Protein AF-A0A2D9B2K6-F1 (afdb_monomer_lite)

pLDDT: mean 80.46, std 17.88, range [34.59, 97.25]

Secondary structure (DSSP, 8-state):
------SSSSSHHHHHHHHHHHHHTT--------SSPPPSS-PPPPP-EEE-TTS-EEESGGGTTSEEEEEEE-TT-HHHHHHHHHHHHHHHHS-TTTEEEEEEE-S--

Sequence (109 aa):
MRINQSTNVVKKPLILIFTCLITFGTNSLSSNQYLMDPMPNKEKAPDFIMMGMDEKEHTLDGLKGRFVLVNFWATWCTPCKMEMPTLEAIHKRMDNEKFTVLGIHVGPG

Foldseek 3Di:
DDDDDDDPDPPPPVVVVVVVCVVVVPPPPPPPPPVDDPDPDPDDDDWDWDQDPVRDIDIVVVCPQAAEAEAEDEPPDPVSVVCVVVQVVCQVVDDVNHYDYHYHYPDDD

Structure (mmCIF, N/CA/C/O backbone):
data_AF-A0A2D9B2K6-F1
#
_entry.id   AF-A0A2D9B2K6-F1
#
loop_
_atom_site.group_PDB
_atom_site.id
_atom_site.type_symbol
_atom_site.label_atom_id
_atom_site.label_alt_id
_atom_site.label_comp_id
_atom_site.label_asym_id
_atom_site.label_entity_id
_atom_site.label_seq_id
_atom_site.pdbx_PDB_ins_code
_atom_site.Cartn_x
_atom_site.Cartn_y
_atom_site.Cartn_z
_atom_site.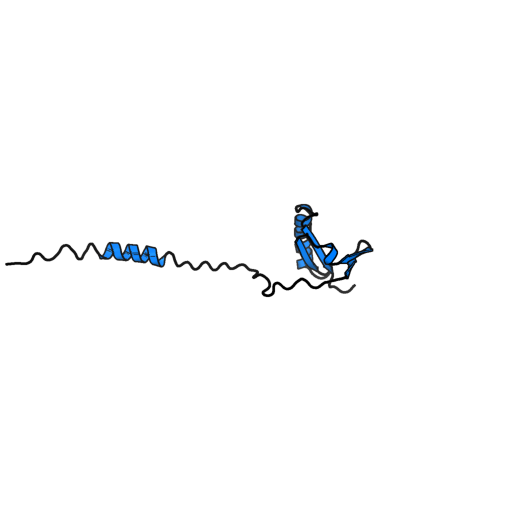occupancy
_atom_site.B_iso_or_equiv
_atom_site.auth_seq_id
_atom_site.auth_comp_id
_atom_site.auth_asym_id
_atom_site.auth_atom_id
_atom_site.pdbx_PDB_model_num
ATOM 1 N N . MET A 1 1 ? -76.339 48.844 18.882 1.00 47.22 1 MET A N 1
ATOM 2 C CA . MET A 1 1 ? -76.192 47.988 17.684 1.00 47.22 1 MET A CA 1
ATOM 3 C C . MET A 1 1 ? -75.284 48.683 16.667 1.00 47.22 1 MET A C 1
ATOM 5 O O . MET A 1 1 ? -75.750 49.600 16.012 1.00 47.22 1 MET A O 1
ATOM 9 N N . ARG A 1 2 ? -73.996 48.305 16.595 1.00 34.59 2 ARG A N 1
ATOM 10 C CA . ARG A 1 2 ? -73.106 48.332 15.406 1.00 34.59 2 ARG A CA 1
ATOM 11 C C . ARG A 1 2 ? -71.677 47.911 15.809 1.00 34.59 2 ARG A C 1
ATOM 13 O O . ARG A 1 2 ? -70.930 48.654 16.425 1.00 34.59 2 ARG A O 1
ATOM 20 N N . ILE A 1 3 ? -71.421 46.643 15.509 1.00 47.62 3 ILE A N 1
ATOM 21 C CA . ILE A 1 3 ? -70.191 45.910 15.165 1.00 47.62 3 ILE A CA 1
ATOM 22 C C . ILE A 1 3 ? -68.910 46.751 14.963 1.00 47.62 3 ILE A C 1
ATOM 24 O O . ILE A 1 3 ? -68.828 47.548 14.033 1.00 47.62 3 ILE A O 1
ATOM 28 N N . ASN A 1 4 ? -67.891 46.477 15.788 1.00 39.50 4 ASN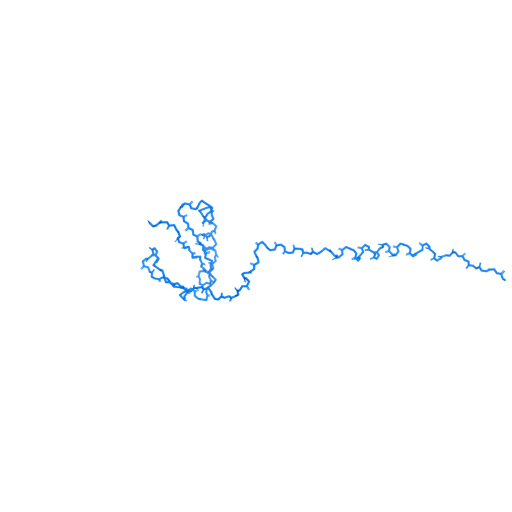 A N 1
ATOM 29 C CA . ASN A 1 4 ? -66.491 46.864 15.587 1.00 39.50 4 ASN A CA 1
ATOM 30 C C . ASN A 1 4 ? -65.795 45.760 14.770 1.00 39.50 4 ASN A C 1
ATOM 32 O O . ASN A 1 4 ? -65.473 44.692 15.289 1.00 39.50 4 ASN A O 1
ATOM 36 N N . GLN A 1 5 ? -65.633 46.004 13.473 1.00 64.62 5 GLN A N 1
ATOM 37 C CA . GLN A 1 5 ? -64.832 45.208 12.547 1.00 64.62 5 GLN A CA 1
ATOM 38 C C . GLN A 1 5 ? -63.590 46.034 12.195 1.00 64.62 5 GLN A C 1
ATOM 40 O O . GLN A 1 5 ? -63.727 47.228 11.947 1.00 64.62 5 GLN A O 1
ATOM 45 N N . SER A 1 6 ? -62.426 45.376 12.097 1.00 55.16 6 SER A N 1
ATOM 46 C CA . SER A 1 6 ? -61.193 45.861 11.436 1.00 55.16 6 SER A CA 1
ATOM 47 C C . SER A 1 6 ? -59.965 46.179 12.311 1.00 55.16 6 SER A C 1
ATOM 49 O O . SER A 1 6 ? -59.379 47.252 12.199 1.00 55.16 6 SER A O 1
ATOM 51 N N . THR A 1 7 ? -59.461 45.214 13.095 1.00 53.50 7 THR A N 1
ATOM 52 C CA . THR A 1 7 ? -58.057 45.266 13.589 1.00 53.50 7 THR A CA 1
ATOM 53 C C . THR A 1 7 ? -57.260 43.955 13.487 1.00 53.50 7 THR A C 1
ATOM 55 O O . THR A 1 7 ? -56.083 43.935 13.840 1.00 53.50 7 THR A O 1
ATOM 58 N N . ASN A 1 8 ? -57.827 42.862 12.955 1.00 51.09 8 ASN A N 1
ATOM 59 C CA . ASN A 1 8 ? -57.206 41.525 13.043 1.00 51.09 8 ASN A CA 1
ATOM 60 C C . ASN A 1 8 ? -56.701 40.905 11.723 1.00 51.09 8 ASN A C 1
ATOM 62 O O . ASN A 1 8 ? -56.232 39.767 11.740 1.00 51.09 8 ASN A O 1
ATOM 66 N N . VAL A 1 9 ? -56.749 41.621 10.593 1.00 55.31 9 VAL A N 1
ATOM 67 C CA . VAL A 1 9 ? -56.380 41.057 9.274 1.00 55.31 9 VAL A CA 1
ATOM 68 C C . VAL A 1 9 ? -54.922 41.356 8.869 1.00 55.31 9 VAL A C 1
ATOM 70 O O . VAL A 1 9 ? -54.304 40.538 8.199 1.00 55.31 9 VAL A O 1
ATOM 73 N N . VAL A 1 10 ? -54.304 42.446 9.350 1.00 52.53 10 VAL A N 1
ATOM 74 C CA . VAL A 1 10 ? -52.955 42.883 8.897 1.00 52.53 10 VAL A CA 1
ATOM 75 C C . VAL A 1 10 ? -51.793 42.348 9.759 1.00 52.53 10 VAL A C 1
ATOM 77 O O . VAL A 1 10 ? -50.639 42.421 9.354 1.00 52.53 10 VAL A O 1
ATOM 80 N N . LYS A 1 11 ? -52.057 41.746 10.929 1.00 48.50 11 LYS A N 1
ATOM 81 C CA . LYS A 1 11 ? -51.002 41.190 11.814 1.00 48.50 11 LYS A CA 1
ATOM 82 C C . LYS A 1 11 ? -50.674 39.711 11.561 1.00 48.50 11 LYS A C 1
ATOM 84 O O . LYS A 1 11 ? -49.636 39.229 12.000 1.00 48.50 11 LYS A O 1
ATOM 89 N N . LYS A 1 12 ? -51.547 38.993 10.846 1.00 49.28 12 LYS A N 1
ATOM 90 C CA . LYS A 1 12 ? -51.389 37.570 10.504 1.00 49.28 12 LYS A CA 1
ATOM 91 C C . LYS A 1 12 ? -50.531 37.250 9.256 1.00 49.28 12 LYS A C 1
ATOM 93 O O . LYS A 1 12 ? -49.964 36.161 9.257 1.00 49.28 12 LYS A O 1
ATOM 98 N N . PRO A 1 13 ? -50.351 38.121 8.235 1.00 50.47 13 PRO A N 1
ATOM 99 C CA . PRO A 1 13 ? -49.555 37.771 7.056 1.00 50.47 13 PRO A CA 1
ATOM 100 C C . PRO A 1 13 ? -48.041 37.834 7.320 1.00 50.47 13 PRO A C 1
ATOM 102 O O . PRO A 1 13 ? -47.298 37.027 6.773 1.00 50.47 13 PRO A O 1
ATOM 105 N N . LEU A 1 14 ? -47.575 38.720 8.213 1.00 56.62 14 LEU A N 1
ATOM 106 C CA . LEU A 1 14 ? -46.145 38.868 8.524 1.00 56.62 14 LEU A CA 1
ATOM 107 C C . LEU A 1 14 ? -45.583 37.671 9.315 1.00 56.62 14 LEU A C 1
ATOM 109 O O . LEU A 1 14 ? -44.452 37.250 9.087 1.00 56.62 14 LEU A O 1
ATOM 113 N N . ILE A 1 15 ? -46.396 37.082 10.198 1.00 58.25 15 ILE A N 1
ATOM 114 C CA . ILE A 1 15 ? -46.032 35.891 10.982 1.00 58.25 15 ILE A CA 1
ATOM 115 C C . ILE A 1 15 ? -45.989 34.635 10.096 1.00 58.25 15 ILE A C 1
ATOM 117 O O . ILE A 1 15 ? -45.093 33.810 10.264 1.00 58.25 15 ILE A O 1
ATOM 121 N N . LEU A 1 16 ? -46.908 34.512 9.127 1.00 58.91 16 LEU A N 1
ATOM 122 C CA . LEU A 1 16 ? -46.982 33.375 8.196 1.00 58.91 16 LEU A CA 1
ATOM 123 C C . LEU A 1 16 ? -45.803 33.328 7.208 1.00 58.91 16 LEU A C 1
ATOM 125 O O . LEU A 1 16 ? -45.284 32.254 6.916 1.00 58.91 16 LEU A O 1
ATOM 129 N N . ILE A 1 17 ? -45.331 34.483 6.732 1.00 62.81 17 ILE A N 1
ATOM 130 C CA . ILE A 1 17 ? -44.168 34.558 5.829 1.00 62.81 17 ILE A CA 1
ATOM 131 C C . ILE A 1 17 ? -42.877 34.155 6.563 1.00 62.81 17 ILE A C 1
ATOM 133 O O . ILE A 1 17 ? -42.066 33.404 6.023 1.00 62.81 17 ILE A O 1
ATOM 137 N N . PHE A 1 18 ? -42.719 34.577 7.823 1.00 61.19 18 PHE A N 1
ATOM 138 C CA . PHE A 1 18 ? -41.574 34.203 8.661 1.00 61.19 18 PHE A CA 1
ATOM 139 C C . PHE A 1 18 ? -41.547 32.704 9.003 1.00 61.19 18 PHE A C 1
ATOM 141 O O . PHE A 1 18 ? -40.482 32.094 8.999 1.00 61.19 18 PHE A O 1
ATOM 148 N N . THR A 1 19 ? -42.704 32.080 9.249 1.00 63.75 19 THR A N 1
ATOM 149 C CA . THR A 1 19 ? -42.781 30.628 9.518 1.00 63.75 19 THR A CA 1
ATOM 150 C C . THR A 1 19 ? -42.511 29.782 8.271 1.00 63.75 19 THR A C 1
ATOM 152 O O . THR A 1 19 ? -41.908 28.714 8.374 1.00 63.75 19 THR A O 1
ATOM 155 N N . CYS A 1 20 ? -42.883 30.269 7.086 1.00 62.31 20 CYS A N 1
ATOM 156 C CA . CYS A 1 20 ? -42.579 29.614 5.815 1.00 62.31 20 CYS A CA 1
ATOM 157 C C . CYS A 1 20 ? -41.065 29.629 5.520 1.00 62.31 20 CYS A C 1
ATOM 159 O O . CYS A 1 20 ? -40.478 28.596 5.224 1.00 62.31 20 CYS A O 1
ATOM 161 N N . LEU A 1 21 ? -40.387 30.764 5.717 1.00 62.06 21 LEU A N 1
ATOM 162 C CA . LEU A 1 21 ? -38.929 30.866 5.540 1.00 62.06 21 LEU A CA 1
ATOM 163 C C . LEU A 1 21 ? -38.137 29.952 6.491 1.00 62.06 21 LEU A C 1
ATOM 165 O O . LEU A 1 21 ? -37.155 29.339 6.078 1.00 62.06 21 LEU A O 1
ATOM 169 N N . ILE A 1 22 ? -38.591 29.812 7.741 1.00 63.69 22 ILE A N 1
ATOM 170 C CA . ILE A 1 22 ? -37.948 28.941 8.739 1.00 63.69 22 ILE A CA 1
ATOM 171 C C . ILE A 1 22 ? -38.163 27.450 8.420 1.00 63.69 22 ILE A C 1
ATOM 173 O O . ILE A 1 22 ? -37.282 26.640 8.689 1.00 63.69 22 ILE A O 1
ATOM 177 N N . THR A 1 23 ? -39.297 27.071 7.822 1.00 59.09 23 THR A N 1
ATOM 178 C CA . THR A 1 23 ? -39.601 25.665 7.477 1.00 59.09 23 THR A CA 1
ATOM 179 C C . THR A 1 23 ? -39.060 25.241 6.109 1.00 59.09 23 THR A C 1
ATOM 181 O O . THR A 1 23 ? -38.688 24.083 5.932 1.00 59.09 23 THR A O 1
ATOM 184 N N . PHE A 1 24 ? -38.949 26.161 5.148 1.00 60.44 24 PHE A N 1
ATOM 185 C CA . PHE A 1 24 ? -38.325 25.884 3.851 1.00 60.44 24 PHE A CA 1
ATOM 186 C C . PHE A 1 24 ? -36.790 25.911 3.905 1.00 60.44 24 PHE A C 1
ATOM 188 O O . PHE A 1 24 ? -36.151 25.178 3.156 1.00 60.44 24 PHE A O 1
ATOM 195 N N . GLY A 1 25 ? -36.184 26.699 4.802 1.00 57.97 25 GLY A N 1
ATOM 196 C CA . GLY A 1 25 ? -34.725 26.833 4.904 1.00 57.97 25 GLY A CA 1
ATOM 197 C C . GLY A 1 25 ? -33.983 25.620 5.484 1.00 57.97 25 GLY A C 1
ATOM 198 O O . GLY A 1 25 ? -32.761 25.556 5.371 1.00 57.97 25 GLY A O 1
ATOM 199 N N . THR A 1 26 ? -34.681 24.656 6.095 1.00 57.28 26 THR A N 1
ATOM 200 C CA . THR A 1 26 ? -34.048 23.484 6.732 1.00 57.28 26 THR A CA 1
ATOM 201 C C . THR A 1 26 ? -34.010 22.236 5.854 1.00 57.28 26 THR A C 1
ATOM 203 O O . THR A 1 26 ? -33.308 21.290 6.198 1.00 57.28 26 THR A O 1
ATOM 206 N N . ASN A 1 27 ? -34.680 22.222 4.697 1.00 58.69 27 ASN A N 1
ATOM 207 C CA . ASN A 1 27 ? -34.633 21.086 3.769 1.00 58.69 27 ASN A CA 1
ATOM 208 C C . ASN A 1 27 ? -33.486 21.203 2.753 1.00 58.69 27 ASN A C 1
ATOM 210 O O . ASN A 1 27 ? -33.625 20.821 1.592 1.00 58.69 27 ASN A O 1
ATOM 214 N N . SER A 1 28 ? -32.328 21.700 3.188 1.00 60.06 28 SER A N 1
ATOM 215 C CA . SER A 1 28 ? -31.080 21.438 2.475 1.00 60.06 28 SER A CA 1
ATOM 216 C C . SER A 1 28 ? -30.720 19.978 2.732 1.00 60.06 28 SER A C 1
ATOM 218 O O . SER A 1 28 ? -30.016 19.665 3.690 1.00 60.06 28 SER A O 1
ATOM 220 N N . LEU A 1 29 ? -31.265 19.076 1.910 1.00 58.84 29 LEU A N 1
ATOM 221 C CA . LEU A 1 29 ? -30.857 17.678 1.856 1.00 58.84 29 LEU A CA 1
ATOM 222 C C . LEU A 1 29 ? -29.348 17.668 1.589 1.00 58.84 29 LEU A C 1
ATOM 224 O O . LEU A 1 29 ? -28.898 17.954 0.481 1.00 58.84 29 LEU A O 1
ATOM 228 N N . SER A 1 30 ? -28.560 17.432 2.638 1.00 59.81 30 SER A N 1
ATOM 229 C CA . SER A 1 30 ? -27.123 17.243 2.526 1.00 59.81 30 SER A CA 1
ATOM 230 C C . SER A 1 30 ? -26.887 15.973 1.722 1.00 59.81 30 SER A C 1
ATOM 232 O O . SER A 1 30 ? -26.879 14.871 2.269 1.00 59.81 30 SER A O 1
ATOM 234 N N . SER A 1 31 ? -26.703 16.123 0.414 1.00 58.03 31 SER A N 1
ATOM 235 C CA . SER A 1 31 ? -26.074 15.102 -0.411 1.00 58.03 31 SER A CA 1
ATOM 236 C C . SER A 1 31 ? -24.636 14.968 0.081 1.00 58.03 31 SER A C 1
ATOM 238 O O . SER A 1 31 ? -23.740 15.679 -0.370 1.00 58.03 31 SER A O 1
ATOM 240 N N . ASN A 1 32 ? -24.422 14.104 1.071 1.00 59.25 32 ASN A N 1
ATOM 241 C CA . ASN A 1 32 ? -23.098 13.618 1.427 1.00 59.25 32 ASN A CA 1
ATOM 242 C C . ASN A 1 32 ? -22.595 12.797 0.234 1.00 59.25 32 ASN A C 1
ATOM 244 O O . ASN A 1 32 ? -22.771 11.585 0.171 1.00 59.25 32 ASN A O 1
ATOM 248 N N . GLN A 1 33 ? -22.023 13.486 -0.751 1.00 62.03 33 GLN A N 1
ATOM 249 C CA . GLN A 1 33 ? -21.337 12.894 -1.889 1.00 62.03 33 GLN A CA 1
ATOM 250 C C . GLN A 1 33 ? -19.974 12.384 -1.403 1.00 62.03 33 GLN A C 1
ATOM 252 O O . GLN A 1 33 ? -18.930 12.949 -1.728 1.00 62.03 33 GLN A O 1
ATOM 257 N N . TYR A 1 34 ? -19.965 11.343 -0.572 1.00 59.72 34 TYR A N 1
ATOM 258 C CA . TYR A 1 34 ? -18.742 10.576 -0.386 1.00 59.72 34 TYR A CA 1
ATOM 259 C C . TYR A 1 34 ? -18.436 9.917 -1.734 1.00 59.72 34 TYR A C 1
ATOM 261 O O . TYR A 1 34 ? -19.224 9.133 -2.246 1.00 59.72 34 TYR A O 1
ATOM 269 N N . LEU A 1 35 ? -17.313 10.292 -2.350 1.00 66.56 35 LEU A N 1
ATOM 270 C CA . LEU A 1 35 ? -16.893 9.791 -3.667 1.00 66.56 35 LEU A CA 1
ATOM 271 C C . LEU A 1 35 ? -16.525 8.295 -3.659 1.00 66.56 35 LEU A C 1
ATOM 273 O O . LEU A 1 35 ? -16.275 7.726 -4.719 1.00 66.56 35 LEU A O 1
ATOM 277 N N . MET A 1 36 ? -16.518 7.658 -2.487 1.00 69.19 36 MET A N 1
ATOM 278 C CA . MET A 1 36 ? -16.380 6.217 -2.332 1.00 69.19 36 MET A CA 1
ATOM 279 C C . MET A 1 36 ? -17.378 5.716 -1.290 1.00 69.19 36 MET A C 1
ATOM 281 O O . MET A 1 36 ? -17.173 5.896 -0.088 1.00 69.19 36 MET A O 1
ATOM 285 N N . ASP A 1 37 ? -18.437 5.058 -1.755 1.00 80.06 37 ASP A N 1
ATOM 286 C CA . ASP A 1 37 ? -19.228 4.193 -0.890 1.00 80.06 37 ASP A CA 1
ATOM 287 C C . ASP A 1 37 ? -18.357 3.007 -0.445 1.00 80.06 37 ASP A C 1
ATOM 289 O O . ASP A 1 37 ? -17.575 2.477 -1.247 1.00 80.06 37 ASP A O 1
ATOM 293 N N . PRO A 1 38 ? -18.446 2.573 0.826 1.00 78.62 38 PRO A N 1
ATOM 294 C CA . PRO A 1 38 ? -17.763 1.363 1.253 1.00 78.62 38 PRO A CA 1
ATOM 295 C C . PRO A 1 38 ? -18.232 0.185 0.397 1.00 78.62 38 PRO A C 1
ATOM 297 O O . PRO A 1 38 ? -19.393 0.132 -0.014 1.00 78.62 38 PRO A O 1
ATOM 300 N N . MET A 1 39 ? -17.336 -0.778 0.158 1.00 78.25 39 MET A N 1
ATOM 301 C CA . MET A 1 39 ? -17.703 -1.992 -0.567 1.00 78.25 39 MET A CA 1
ATOM 302 C C . MET A 1 39 ? -18.982 -2.603 0.035 1.00 78.25 39 MET A C 1
ATOM 304 O O . MET A 1 39 ? -19.059 -2.778 1.258 1.00 78.25 39 MET A O 1
ATOM 308 N N . PRO A 1 40 ? -19.992 -2.912 -0.801 1.00 75.62 40 PRO A N 1
ATOM 309 C CA . PRO A 1 40 ? -21.325 -3.293 -0.335 1.00 75.62 40 PRO A CA 1
ATOM 310 C C . PRO A 1 40 ? -21.313 -4.605 0.455 1.00 75.62 40 PRO A C 1
ATOM 312 O O . PRO A 1 40 ? -22.159 -4.809 1.326 1.00 75.62 40 PRO A O 1
ATOM 315 N N . ASN A 1 41 ? -20.334 -5.477 0.196 1.00 74.00 41 ASN A N 1
ATOM 316 C CA . ASN A 1 41 ? -20.083 -6.674 0.980 1.00 74.00 41 ASN A CA 1
ATOM 317 C C . ASN A 1 41 ? -18.879 -6.469 1.914 1.00 74.00 41 ASN A C 1
ATOM 319 O O . ASN A 1 41 ? -17.764 -6.159 1.505 1.00 74.00 41 ASN A O 1
ATOM 323 N N . LYS A 1 42 ? -19.089 -6.697 3.213 1.00 81.12 42 LYS A N 1
ATOM 324 C CA . LYS A 1 42 ? -18.010 -6.750 4.217 1.00 81.12 42 LYS A CA 1
ATOM 325 C C . LYS A 1 42 ? -17.311 -8.111 4.206 1.00 81.12 42 LYS A C 1
ATOM 327 O O . LYS A 1 42 ? -16.983 -8.656 5.259 1.00 81.12 42 LYS A O 1
ATOM 332 N N . GLU A 1 43 ? -17.163 -8.699 3.024 1.00 86.56 43 GLU A N 1
ATOM 333 C CA . GLU A 1 43 ? -16.472 -9.970 2.881 1.00 86.56 43 GLU A CA 1
ATOM 334 C C . GLU A 1 43 ? -15.000 -9.793 3.233 1.00 86.56 43 GLU A C 1
ATOM 336 O O . GLU A 1 43 ? -14.393 -8.739 3.024 1.00 86.56 43 GLU A O 1
ATOM 341 N N . LYS A 1 44 ? -14.429 -10.836 3.832 1.00 87.75 44 LYS A N 1
ATOM 342 C CA . LYS A 1 44 ? -13.012 -10.842 4.165 1.00 87.75 44 LYS A CA 1
ATOM 343 C C . LYS A 1 44 ? -12.210 -10.725 2.866 1.00 87.75 44 LYS A C 1
ATOM 345 O O . LYS A 1 44 ? -12.538 -11.387 1.884 1.00 87.75 44 LYS A O 1
ATOM 350 N N . ALA A 1 45 ? -11.146 -9.923 2.886 1.00 89.19 45 ALA A N 1
ATOM 351 C CA . ALA A 1 45 ? -10.221 -9.849 1.763 1.00 89.19 45 ALA A CA 1
ATOM 352 C C . ALA A 1 45 ? -9.709 -11.262 1.395 1.00 89.19 45 ALA A C 1
ATOM 354 O O . ALA A 1 45 ? -9.396 -12.037 2.311 1.00 89.19 45 ALA A O 1
ATOM 355 N N . PRO A 1 46 ? -9.644 -11.608 0.093 1.00 90.00 46 PRO A N 1
ATOM 356 C CA . PRO A 1 46 ? -9.121 -12.890 -0.360 1.00 90.00 46 PRO A CA 1
ATOM 357 C C . PRO A 1 46 ? -7.702 -13.121 0.148 1.00 90.00 46 PRO A C 1
ATOM 359 O O . PRO A 1 46 ? -6.889 -12.197 0.175 1.00 90.00 46 PRO A O 1
ATOM 362 N N . ASP A 1 47 ? -7.417 -14.356 0.550 1.00 91.69 47 ASP A N 1
ATOM 363 C CA . ASP A 1 47 ? -6.075 -14.718 0.992 1.00 91.69 47 ASP A CA 1
ATOM 364 C C . ASP A 1 47 ? -5.105 -14.779 -0.194 1.00 91.69 47 ASP A C 1
ATOM 366 O O . ASP A 1 47 ? -5.509 -15.031 -1.333 1.00 91.69 47 ASP A O 1
ATOM 370 N N . PHE A 1 48 ? -3.824 -14.554 0.080 1.00 91.50 48 PHE A N 1
ATOM 371 C CA . PHE A 1 48 ? -2.766 -14.652 -0.917 1.00 91.50 48 PHE A CA 1
ATOM 372 C C . PHE A 1 48 ? -1.448 -15.063 -0.275 1.00 91.50 48 PHE A C 1
ATOM 374 O O . PHE A 1 48 ? -1.204 -14.832 0.909 1.00 91.50 48 PHE A O 1
ATOM 381 N N . ILE A 1 49 ? -0.585 -15.627 -1.113 1.00 94.81 49 ILE A N 1
ATOM 382 C CA . ILE A 1 49 ? 0.810 -15.919 -0.811 1.00 94.81 49 ILE A CA 1
ATOM 383 C C . ILE A 1 49 ? 1.614 -15.416 -2.008 1.00 94.81 49 ILE A C 1
ATOM 385 O O . ILE A 1 49 ? 1.306 -15.773 -3.147 1.00 94.81 49 ILE A O 1
ATOM 389 N N . MET A 1 50 ? 2.592 -14.544 -1.776 1.00 92.25 50 MET A N 1
ATOM 390 C CA . MET A 1 50 ? 3.389 -13.955 -2.851 1.00 92.25 50 MET A CA 1
ATOM 391 C C . MET A 1 50 ? 4.834 -13.736 -2.412 1.00 92.25 50 MET A C 1
ATOM 393 O O . MET A 1 50 ? 5.089 -13.300 -1.292 1.00 92.25 50 MET A O 1
ATOM 397 N N . MET A 1 51 ? 5.777 -14.002 -3.314 1.00 95.00 51 MET A N 1
ATOM 398 C CA . MET A 1 51 ? 7.183 -13.666 -3.101 1.00 95.00 51 MET A CA 1
ATOM 399 C C . MET A 1 51 ? 7.401 -12.168 -3.305 1.00 95.00 51 MET A C 1
ATOM 401 O O . MET A 1 51 ? 7.040 -11.614 -4.345 1.00 95.00 51 MET A O 1
ATOM 405 N N . GLY A 1 52 ? 7.981 -11.519 -2.301 1.00 93.06 52 GLY A N 1
ATOM 406 C CA . GLY A 1 52 ? 8.352 -10.113 -2.333 1.00 93.06 52 GLY A CA 1
ATOM 407 C C . GLY A 1 52 ? 9.703 -9.872 -3.004 1.00 93.06 52 GLY A C 1
ATOM 408 O O . GLY A 1 52 ? 10.489 -10.787 -3.246 1.00 93.06 52 GLY A O 1
ATOM 409 N N . MET A 1 53 ? 10.001 -8.596 -3.256 1.00 91.44 53 MET A N 1
ATOM 410 C CA . MET A 1 53 ? 11.313 -8.157 -3.755 1.00 91.44 53 MET A CA 1
ATOM 411 C C . MET A 1 53 ? 12.436 -8.315 -2.718 1.00 91.44 53 MET A C 1
ATOM 413 O O . MET A 1 53 ? 13.607 -8.216 -3.061 1.00 91.44 53 MET A O 1
ATOM 417 N N . ASP A 1 54 ? 12.079 -8.534 -1.454 1.00 93.88 54 ASP A N 1
ATOM 418 C CA . ASP A 1 54 ? 12.986 -8.835 -0.348 1.00 93.88 54 ASP A CA 1
ATOM 419 C C . ASP A 1 54 ? 13.276 -10.339 -0.206 1.00 93.88 54 ASP A C 1
ATOM 421 O O . ASP A 1 54 ? 13.819 -10.755 0.816 1.00 93.88 54 ASP A O 1
ATOM 425 N N . GLU A 1 55 ? 12.885 -11.142 -1.204 1.00 95.56 55 GLU A N 1
ATOM 426 C CA . GLU A 1 55 ? 13.020 -12.606 -1.237 1.00 95.56 55 GLU A CA 1
ATOM 427 C C . GLU A 1 55 ? 12.268 -13.323 -0.102 1.00 95.56 55 GLU A C 1
ATOM 429 O O . GLU A 1 55 ? 12.528 -14.491 0.193 1.00 95.56 55 GLU A O 1
ATOM 434 N N . LYS A 1 56 ? 11.298 -12.646 0.525 1.00 95.31 56 LYS A N 1
ATOM 435 C CA . LYS A 1 56 ? 10.434 -13.229 1.554 1.00 95.31 56 LYS A CA 1
ATOM 436 C C . LYS A 1 56 ? 9.059 -13.544 1.004 1.00 95.31 56 LYS A C 1
ATOM 438 O O . LYS A 1 56 ? 8.544 -12.869 0.115 1.00 95.31 56 LYS A O 1
ATOM 443 N N . GLU A 1 57 ? 8.448 -14.560 1.588 1.00 95.94 57 GLU A N 1
ATOM 444 C CA . GLU A 1 57 ? 7.043 -14.855 1.368 1.00 95.94 57 GLU A CA 1
ATOM 445 C C . GLU A 1 57 ? 6.176 -13.895 2.192 1.00 95.94 57 GLU A C 1
ATOM 447 O O . GLU A 1 57 ? 6.368 -13.740 3.401 1.00 95.94 57 GLU A O 1
ATOM 452 N N . HIS A 1 58 ? 5.212 -13.253 1.535 1.00 94.44 58 HIS A N 1
ATOM 453 C CA . HIS A 1 58 ? 4.229 -12.373 2.157 1.00 94.44 58 HIS A CA 1
ATOM 454 C C . HIS A 1 58 ? 2.839 -12.986 2.036 1.00 94.44 58 HIS A C 1
ATOM 456 O O . HIS A 1 58 ? 2.419 -13.388 0.949 1.00 94.44 58 HIS A O 1
ATOM 462 N N . THR A 1 59 ? 2.111 -13.011 3.151 1.00 95.06 59 THR A N 1
ATOM 463 C CA . THR A 1 59 ? 0.736 -13.516 3.230 1.00 95.06 59 THR A CA 1
ATOM 464 C C . THR A 1 59 ? -0.193 -12.470 3.825 1.00 95.06 59 THR A C 1
ATOM 466 O O . THR A 1 59 ? 0.238 -11.617 4.607 1.00 95.06 59 THR A O 1
ATOM 469 N N . LEU A 1 60 ? -1.489 -12.541 3.507 1.00 92.50 60 LEU A N 1
ATOM 470 C CA . LEU A 1 60 ? -2.470 -11.642 4.123 1.00 92.50 60 LEU A CA 1
ATOM 471 C C . LEU A 1 60 ? -2.560 -11.861 5.643 1.00 92.50 60 LEU A C 1
ATOM 473 O O . LEU A 1 60 ? -2.763 -10.909 6.398 1.00 92.50 60 LEU A O 1
ATOM 477 N N . ASP A 1 61 ? -2.382 -13.102 6.103 1.00 93.31 61 ASP A N 1
ATOM 478 C CA . ASP A 1 61 ? -2.372 -13.443 7.528 1.00 93.31 61 ASP A CA 1
ATOM 479 C C . ASP A 1 61 ? -1.267 -12.700 8.293 1.00 93.31 61 ASP A C 1
ATOM 481 O O . ASP A 1 61 ? -1.535 -12.113 9.342 1.00 93.31 61 ASP A O 1
ATOM 485 N N . GLY A 1 62 ? -0.067 -12.604 7.708 1.00 93.00 62 GLY A N 1
ATOM 486 C CA . GLY A 1 62 ? 1.061 -11.852 8.269 1.00 93.00 62 GLY A CA 1
ATOM 487 C C . GLY A 1 62 ? 0.840 -10.335 8.351 1.00 93.00 62 GLY A C 1
ATOM 488 O O . GLY A 1 62 ? 1.622 -9.627 8.995 1.00 93.00 62 GLY A O 1
ATOM 489 N N . LEU A 1 63 ? -0.221 -9.818 7.720 1.00 93.19 63 LEU A N 1
ATOM 490 C CA . LEU A 1 63 ? -0.628 -8.411 7.762 1.00 93.19 63 LEU A CA 1
ATOM 491 C C . LEU A 1 63 ? -1.777 -8.130 8.742 1.00 93.19 63 LEU A C 1
ATOM 493 O O . LEU A 1 63 ? -2.156 -6.969 8.917 1.00 93.19 63 LEU A O 1
ATOM 497 N N . LYS A 1 64 ? -2.332 -9.154 9.403 1.00 92.44 64 LYS A N 1
ATOM 498 C CA . LYS A 1 64 ? -3.420 -8.975 10.374 1.00 92.44 64 LYS A CA 1
ATOM 499 C C . LYS A 1 64 ? -3.015 -8.056 11.528 1.00 92.44 64 LYS A C 1
ATOM 501 O O . LYS A 1 64 ? -1.868 -8.019 11.959 1.00 92.44 64 LYS A O 1
ATOM 506 N N . GLY A 1 65 ? -3.996 -7.319 12.046 1.00 93.50 65 GLY A N 1
ATOM 507 C CA . GLY A 1 65 ? -3.789 -6.333 13.112 1.00 93.50 65 GLY A CA 1
ATOM 508 C C . GLY A 1 65 ? -3.285 -4.974 12.616 1.00 93.50 65 GLY A C 1
ATOM 509 O O . GLY A 1 65 ? -3.289 -4.022 13.392 1.00 93.50 65 GLY A O 1
ATOM 510 N N . ARG A 1 66 ? -2.929 -4.857 11.329 1.00 95.00 66 ARG A N 1
ATOM 511 C CA . ARG A 1 66 ? -2.601 -3.588 10.673 1.00 95.00 66 ARG A CA 1
ATOM 512 C C . ARG A 1 66 ? -3.725 -3.140 9.748 1.00 95.00 66 ARG A C 1
ATOM 514 O O . ARG A 1 66 ? -4.395 -3.953 9.115 1.00 95.00 66 ARG A O 1
ATOM 521 N N . PHE A 1 67 ? -3.888 -1.831 9.619 1.00 94.69 67 PHE A N 1
ATOM 522 C CA . PHE A 1 67 ? -4.566 -1.241 8.474 1.00 94.69 67 PHE A CA 1
ATOM 523 C C . PHE A 1 67 ? -3.659 -1.381 7.250 1.00 94.69 67 PHE A C 1
ATOM 525 O O . PHE A 1 67 ? -2.512 -0.937 7.268 1.00 94.69 67 PHE A O 1
ATOM 532 N N . VAL A 1 68 ? -4.162 -2.009 6.190 1.00 94.44 68 VAL A N 1
ATOM 533 C CA . VAL A 1 68 ? -3.390 -2.253 4.967 1.00 94.44 68 VAL A CA 1
ATOM 534 C C . VAL A 1 68 ? -3.995 -1.442 3.834 1.00 94.44 68 VAL A C 1
ATOM 536 O O . VAL A 1 68 ? -5.149 -1.656 3.464 1.00 94.44 68 VAL A O 1
ATOM 539 N N . LEU A 1 69 ? -3.213 -0.527 3.269 1.00 94.75 69 LEU A N 1
ATOM 540 C CA . LEU A 1 69 ? -3.551 0.137 2.016 1.00 94.75 69 LEU A CA 1
ATOM 541 C C . LEU A 1 69 ? -2.948 -0.660 0.859 1.00 94.75 69 LEU A C 1
ATOM 543 O O . LEU A 1 69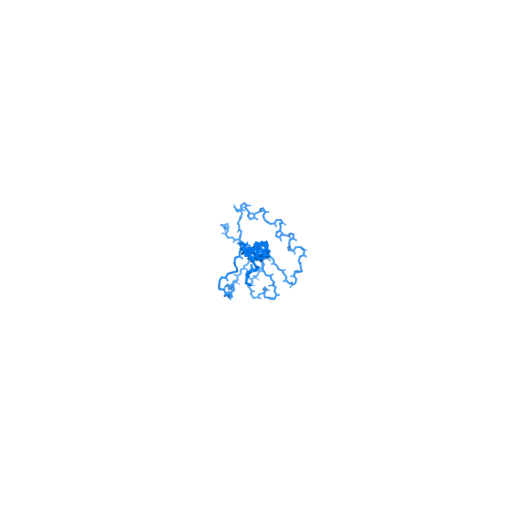 ? -1.729 -0.683 0.695 1.00 94.75 69 LEU A O 1
ATOM 547 N N . VAL A 1 70 ? -3.792 -1.316 0.065 1.00 93.31 70 VAL A N 1
ATOM 548 C CA . VAL A 1 70 ? -3.349 -2.092 -1.101 1.00 93.31 70 VAL A CA 1
ATOM 549 C C . VAL A 1 70 ? -3.376 -1.211 -2.345 1.00 93.31 70 VAL A C 1
ATOM 551 O O . VAL A 1 70 ? -4.402 -0.615 -2.663 1.00 93.31 70 VAL A O 1
ATOM 554 N N . ASN A 1 71 ? -2.254 -1.153 -3.057 1.00 94.44 71 ASN A N 1
ATOM 555 C CA . ASN A 1 71 ? -2.094 -0.406 -4.297 1.00 94.44 71 ASN A CA 1
ATOM 556 C C . ASN A 1 71 ? -1.671 -1.350 -5.429 1.00 94.44 71 ASN A C 1
ATOM 558 O O . ASN A 1 71 ? -0.543 -1.850 -5.442 1.00 94.44 71 ASN A O 1
ATOM 562 N N . PHE A 1 72 ? -2.561 -1.577 -6.392 1.00 94.19 72 PHE A N 1
ATOM 563 C CA . PHE A 1 72 ? -2.252 -2.342 -7.600 1.00 94.19 72 PHE A CA 1
ATOM 564 C C . PHE A 1 72 ? -1.624 -1.418 -8.643 1.00 94.19 72 PHE A C 1
ATOM 566 O O . PHE A 1 72 ? -2.225 -0.416 -9.025 1.00 94.19 72 PHE A O 1
ATOM 573 N N . TRP A 1 73 ? -0.416 -1.735 -9.107 1.00 95.25 73 TRP A N 1
ATOM 574 C CA . TRP A 1 73 ? 0.336 -0.864 -10.011 1.00 95.25 73 TRP A CA 1
ATOM 575 C C . TRP A 1 73 ? 1.105 -1.634 -11.081 1.00 95.25 73 TRP A C 1
ATOM 577 O O . TRP A 1 73 ? 1.236 -2.856 -11.041 1.00 95.25 73 TRP A O 1
ATOM 587 N N . ALA A 1 74 ? 1.635 -0.895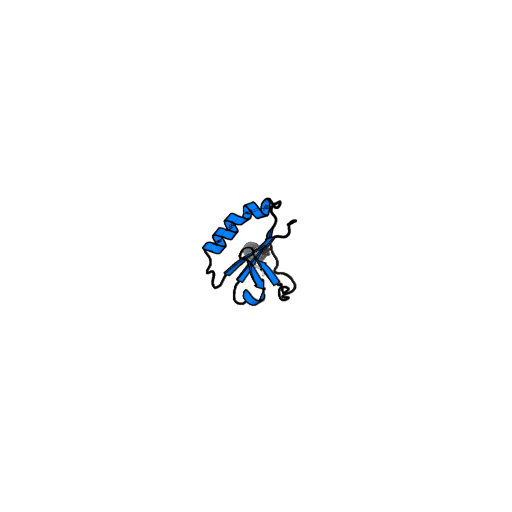 -12.053 1.00 94.81 74 ALA A N 1
ATOM 588 C CA . ALA A 1 74 ? 2.511 -1.428 -13.086 1.00 94.81 74 ALA A CA 1
ATOM 589 C C . ALA A 1 74 ? 3.494 -0.359 -13.581 1.00 94.81 74 ALA A C 1
ATOM 591 O O . ALA A 1 74 ? 3.231 0.840 -13.471 1.00 94.81 74 ALA A O 1
ATOM 592 N N . THR A 1 75 ? 4.605 -0.779 -14.187 1.00 91.81 75 THR A N 1
ATOM 593 C CA . THR A 1 75 ? 5.650 0.119 -14.730 1.00 91.81 75 THR A CA 1
ATOM 594 C C . THR A 1 75 ? 5.130 1.083 -15.808 1.00 91.81 75 THR A C 1
ATOM 596 O O . THR A 1 75 ? 5.552 2.245 -15.901 1.00 91.81 75 THR A O 1
ATOM 599 N N . TRP A 1 76 ? 4.149 0.626 -16.586 1.00 92.88 76 TRP A N 1
ATOM 600 C CA . TRP A 1 76 ? 3.439 1.394 -17.609 1.00 92.88 76 TRP A CA 1
ATOM 601 C C . TRP A 1 76 ? 2.281 2.240 -17.052 1.00 92.88 76 TRP A C 1
ATOM 603 O O . TRP A 1 76 ? 1.707 3.045 -17.782 1.00 92.88 76 TRP A O 1
ATOM 613 N N . CYS A 1 77 ? 1.949 2.121 -15.762 1.00 94.56 77 CYS A N 1
ATOM 614 C CA . CY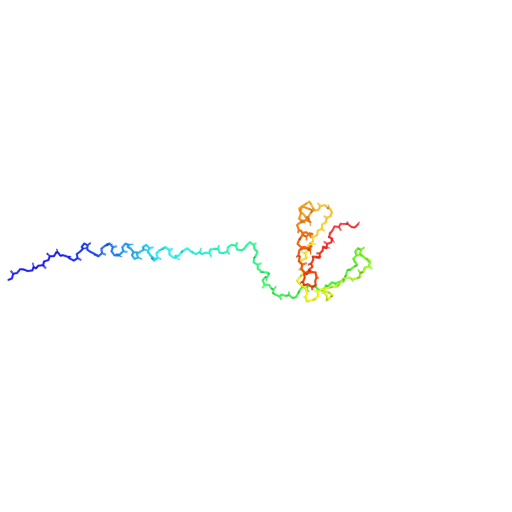S A 1 77 ? 0.896 2.916 -15.134 1.00 94.56 77 CYS A CA 1
ATOM 615 C C . CYS A 1 77 ? 1.426 4.299 -14.724 1.00 94.56 77 CYS A C 1
ATOM 617 O O . CYS A 1 77 ? 1.969 4.493 -13.636 1.00 94.56 77 CYS A O 1
ATOM 619 N N . THR A 1 78 ? 1.262 5.292 -15.598 1.00 95.12 78 THR A N 1
ATOM 620 C CA . THR A 1 78 ? 1.614 6.691 -15.305 1.00 95.12 78 THR A CA 1
ATOM 621 C C . THR A 1 78 ? 0.917 7.271 -14.066 1.00 95.12 78 THR A C 1
ATOM 623 O O . THR A 1 78 ? 1.639 7.804 -13.225 1.00 95.12 78 THR A O 1
ATOM 626 N N . PRO A 1 79 ? -0.417 7.169 -13.884 1.00 94.50 79 PRO A N 1
ATOM 627 C CA . PRO A 1 79 ? -1.063 7.713 -12.686 1.00 94.50 79 PRO A CA 1
ATOM 628 C C . PRO A 1 79 ? -0.557 7.062 -11.396 1.00 94.50 79 PRO A C 1
ATOM 630 O O . PRO A 1 79 ? -0.207 7.783 -10.469 1.00 94.50 79 PRO A O 1
ATOM 633 N N . CYS A 1 80 ? -0.360 5.739 -11.383 1.00 95.12 80 CYS A N 1
ATOM 634 C CA . CYS A 1 80 ? 0.204 5.041 -10.229 1.00 95.12 80 CYS A CA 1
ATOM 635 C C . CYS A 1 80 ? 1.557 5.643 -9.817 1.00 95.12 80 CYS A C 1
ATOM 637 O O . CYS A 1 80 ? 1.773 5.938 -8.647 1.00 95.12 80 CYS A O 1
ATOM 639 N N . LYS A 1 81 ? 2.455 5.896 -10.784 1.00 94.19 81 LYS A N 1
ATOM 640 C CA . LYS A 1 81 ? 3.769 6.513 -10.522 1.00 94.19 81 LYS A CA 1
ATOM 641 C C . LYS A 1 81 ? 3.660 7.914 -9.923 1.00 94.19 81 LYS A C 1
ATOM 643 O O . LYS A 1 81 ? 4.481 8.270 -9.084 1.00 94.19 81 LYS A O 1
ATOM 648 N N . MET A 1 82 ? 2.666 8.700 -10.339 1.00 96.69 82 MET A N 1
ATOM 649 C CA . MET A 1 82 ? 2.427 10.032 -9.773 1.00 96.69 82 MET A CA 1
ATOM 650 C C . MET A 1 82 ? 1.935 9.967 -8.321 1.00 96.69 82 MET A C 1
ATOM 652 O O . MET A 1 82 ? 2.196 10.887 -7.551 1.00 96.69 82 MET A O 1
ATOM 656 N N . GLU A 1 83 ? 1.265 8.882 -7.931 1.00 96.69 83 GLU A N 1
ATOM 657 C CA . GLU A 1 83 ? 0.743 8.675 -6.575 1.00 96.69 83 GLU A CA 1
ATOM 658 C C . GLU A 1 83 ? 1.784 8.091 -5.606 1.00 96.69 83 GLU A C 1
ATOM 660 O O . GLU A 1 83 ? 1.690 8.317 -4.397 1.00 96.69 83 GLU A O 1
ATOM 665 N N . MET A 1 84 ? 2.813 7.397 -6.113 1.00 95.88 84 MET A N 1
ATOM 666 C CA . MET A 1 84 ? 3.850 6.755 -5.288 1.00 95.88 84 MET A CA 1
ATOM 667 C C . MET A 1 84 ? 4.509 7.688 -4.255 1.00 95.88 84 MET A C 1
ATOM 669 O O . MET A 1 84 ? 4.628 7.261 -3.105 1.00 95.88 84 MET A O 1
ATOM 673 N N . PRO A 1 85 ? 4.885 8.949 -4.570 1.00 96.88 85 PRO A N 1
ATOM 674 C CA . PRO A 1 85 ? 5.471 9.852 -3.575 1.00 96.88 85 PRO A CA 1
ATOM 675 C C . PRO A 1 85 ? 4.530 10.132 -2.398 1.00 96.88 85 PRO A C 1
ATOM 677 O O . PRO A 1 85 ? 4.966 10.245 -1.252 1.00 96.88 85 PRO A O 1
ATOM 680 N N . THR A 1 86 ? 3.226 10.211 -2.662 1.00 97.12 86 THR A N 1
ATOM 681 C CA . THR A 1 86 ? 2.211 10.394 -1.621 1.00 97.12 86 THR A CA 1
ATOM 682 C C . THR A 1 86 ? 2.061 9.132 -0.776 1.00 97.12 86 THR A C 1
ATOM 684 O O . THR A 1 86 ? 2.020 9.227 0.450 1.00 97.12 86 THR A O 1
ATOM 687 N N . LEU A 1 87 ? 2.032 7.951 -1.401 1.00 96.94 87 LEU A N 1
ATOM 688 C CA . LEU A 1 87 ? 1.973 6.671 -0.686 1.00 96.94 87 LEU A CA 1
ATOM 689 C C . LEU A 1 87 ? 3.197 6.472 0.219 1.00 96.94 87 LEU A C 1
ATOM 691 O O . LEU A 1 87 ? 3.052 6.087 1.379 1.00 96.94 87 LEU A O 1
ATOM 695 N N . GLU A 1 88 ? 4.389 6.806 -0.277 1.00 96.06 88 GLU A N 1
ATOM 696 C CA . GLU A 1 88 ? 5.629 6.772 0.497 1.00 96.06 88 GLU A CA 1
ATOM 697 C C . GLU A 1 88 ? 5.581 7.755 1.675 1.00 96.06 88 GLU A C 1
ATOM 699 O O . GLU A 1 88 ? 5.943 7.405 2.800 1.00 96.06 88 GLU A O 1
ATOM 704 N N . ALA A 1 89 ? 5.091 8.977 1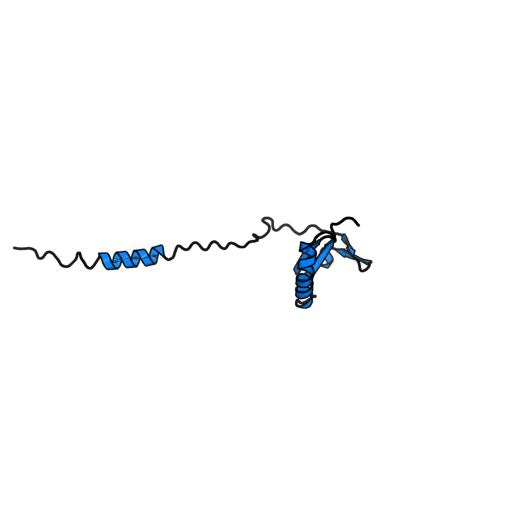.448 1.00 97.25 89 ALA A N 1
ATOM 705 C CA . ALA A 1 89 ? 4.939 9.971 2.504 1.00 97.25 89 ALA A CA 1
ATOM 706 C C . ALA A 1 89 ? 3.962 9.515 3.599 1.00 97.25 89 ALA A C 1
ATOM 708 O O . ALA A 1 89 ? 4.230 9.740 4.779 1.00 97.25 89 ALA A O 1
ATOM 709 N N . ILE A 1 90 ? 2.851 8.867 3.236 1.00 96.44 90 ILE A N 1
ATOM 710 C CA . ILE A 1 90 ? 1.901 8.307 4.206 1.00 96.44 90 ILE A CA 1
ATOM 711 C C . ILE A 1 90 ? 2.557 7.164 4.979 1.00 96.44 90 ILE A C 1
ATOM 713 O O . ILE A 1 90 ? 2.515 7.175 6.206 1.00 96.44 90 ILE A O 1
ATOM 717 N N . HIS A 1 91 ? 3.219 6.229 4.294 1.00 95.56 91 HIS A N 1
ATOM 718 C CA . HIS A 1 91 ? 3.917 5.122 4.947 1.00 95.56 91 HIS A CA 1
ATOM 719 C C . HIS A 1 91 ? 4.949 5.617 5.971 1.00 95.56 91 HIS A C 1
ATOM 721 O O . HIS A 1 91 ? 4.994 5.118 7.086 1.00 95.56 91 HIS A O 1
ATOM 727 N N . LYS A 1 92 ? 5.714 6.664 5.641 1.00 96.06 92 LYS A N 1
ATOM 728 C CA . LYS A 1 92 ? 6.706 7.265 6.550 1.00 96.06 92 LYS A CA 1
ATOM 729 C C . LYS A 1 92 ? 6.102 8.011 7.744 1.00 96.06 92 LYS A C 1
ATOM 731 O O . LYS A 1 92 ? 6.774 8.162 8.759 1.00 96.06 92 LYS A O 1
ATOM 736 N N . ARG A 1 93 ? 4.888 8.556 7.611 1.00 97.00 93 ARG A N 1
ATOM 737 C CA . ARG A 1 93 ? 4.221 9.351 8.662 1.00 97.00 93 ARG A CA 1
ATOM 738 C C . ARG A 1 93 ? 3.407 8.498 9.626 1.00 97.00 93 ARG A C 1
ATOM 740 O O . ARG A 1 93 ? 3.177 8.923 10.754 1.00 97.00 93 ARG A O 1
ATOM 747 N N . MET A 1 94 ? 2.919 7.355 9.161 1.00 96.62 94 MET A N 1
ATOM 748 C CA . MET A 1 94 ? 2.073 6.467 9.942 1.00 96.62 94 MET A CA 1
ATOM 749 C C . MET A 1 94 ? 2.916 5.513 10.791 1.00 96.62 94 MET A C 1
ATOM 751 O O . MET A 1 94 ? 4.064 5.212 10.481 1.00 96.62 94 MET A O 1
ATOM 755 N N . ASP A 1 95 ? 2.319 5.030 11.876 1.00 95.69 95 ASP A N 1
ATOM 756 C CA . ASP A 1 95 ? 2.913 3.991 12.711 1.00 95.69 95 ASP A CA 1
ATOM 757 C C . ASP A 1 95 ? 2.948 2.661 11.943 1.00 95.69 95 ASP A C 1
ATOM 759 O O . ASP A 1 95 ? 1.901 2.064 11.674 1.00 95.69 95 ASP A O 1
ATOM 763 N N . ASN A 1 96 ? 4.152 2.199 11.602 1.00 91.69 96 ASN A N 1
ATOM 764 C CA . ASN A 1 96 ? 4.372 0.979 10.824 1.00 91.69 96 ASN A CA 1
ATOM 765 C C . ASN A 1 96 ? 3.939 -0.304 11.555 1.00 91.69 96 ASN A C 1
ATOM 767 O O . ASN A 1 96 ? 3.741 -1.336 10.909 1.00 91.69 96 ASN A O 1
ATOM 771 N N . GLU A 1 97 ? 3.738 -0.261 12.877 1.00 93.69 97 GLU A N 1
ATOM 772 C CA . GLU A 1 97 ? 3.156 -1.386 13.615 1.00 93.69 97 GLU A CA 1
ATOM 773 C C . GLU A 1 97 ? 1.640 -1.488 13.419 1.00 93.69 97 GLU A C 1
ATOM 775 O O . GLU A 1 97 ? 1.073 -2.566 13.589 1.00 93.69 97 GLU A O 1
ATOM 780 N N . LYS A 1 98 ? 0.976 -0.389 13.033 1.00 95.50 98 LYS A N 1
ATOM 781 C CA . LYS A 1 98 ? -0.489 -0.293 12.899 1.00 95.50 98 LYS A CA 1
ATOM 782 C C . LYS A 1 98 ? -0.964 -0.071 11.471 1.00 95.50 98 LYS A C 1
ATOM 784 O O . LYS A 1 98 ? -2.139 -0.298 11.191 1.00 95.50 98 LYS A O 1
ATOM 789 N N . PHE A 1 99 ? -0.093 0.375 10.574 1.00 96.75 99 PHE A N 1
ATOM 790 C CA . PHE A 1 99 ? -0.425 0.688 9.191 1.00 96.75 99 PHE A CA 1
ATOM 791 C C . PHE A 1 99 ? 0.691 0.250 8.245 1.00 96.75 99 PHE A C 1
ATOM 793 O O . PHE A 1 99 ? 1.869 0.383 8.553 1.00 96.75 99 PHE A O 1
ATOM 800 N N . THR A 1 100 ? 0.326 -0.238 7.063 1.00 95.25 100 THR A N 1
ATOM 801 C CA . THR A 1 100 ? 1.293 -0.518 6.000 1.00 95.25 100 THR A CA 1
ATOM 802 C C . THR A 1 100 ? 0.693 -0.296 4.616 1.00 95.25 100 THR A C 1
ATOM 804 O O . THR A 1 100 ? -0.523 -0.384 4.427 1.00 95.25 100 THR A O 1
ATOM 807 N N . VAL A 1 101 ? 1.558 -0.018 3.642 1.00 95.75 101 VAL A N 1
ATOM 808 C CA . VAL A 1 101 ? 1.201 0.079 2.224 1.00 95.75 101 VAL A CA 1
ATOM 809 C C . VAL A 1 101 ? 1.725 -1.164 1.512 1.00 95.75 101 VAL A C 1
ATOM 811 O O . VAL A 1 101 ? 2.918 -1.451 1.567 1.00 95.75 101 VAL A O 1
ATOM 814 N N . LEU A 1 102 ? 0.841 -1.887 0.827 1.00 94.69 102 LEU A N 1
ATOM 815 C CA . LEU A 1 102 ? 1.182 -3.065 0.034 1.00 94.69 102 LEU A CA 1
ATOM 816 C C . LEU A 1 102 ? 1.056 -2.740 -1.458 1.00 94.69 102 LEU A C 1
ATOM 818 O O . LEU A 1 102 ? -0.050 -2.578 -1.972 1.00 94.69 102 LEU A O 1
ATOM 822 N N . GLY A 1 103 ? 2.188 -2.653 -2.157 1.00 94.81 103 GLY A N 1
ATOM 823 C CA . GLY A 1 103 ? 2.228 -2.458 -3.606 1.00 94.81 103 GLY A CA 1
ATOM 824 C C . GLY A 1 103 ? 2.242 -3.790 -4.356 1.00 94.81 103 GLY A C 1
ATOM 825 O O . GLY A 1 103 ? 3.237 -4.503 -4.296 1.00 94.81 103 GLY A O 1
ATOM 826 N N . ILE A 1 104 ? 1.180 -4.104 -5.100 1.00 93.94 104 ILE A N 1
ATOM 827 C CA . ILE A 1 104 ? 1.079 -5.331 -5.904 1.00 93.94 104 ILE A CA 1
ATOM 828 C C . ILE A 1 104 ? 1.321 -4.986 -7.374 1.00 93.94 104 ILE A C 1
ATOM 830 O O . ILE A 1 104 ? 0.558 -4.223 -7.971 1.00 93.94 104 ILE A O 1
ATOM 834 N N . HIS A 1 105 ? 2.383 -5.541 -7.958 1.00 93.62 105 HIS A N 1
ATOM 835 C CA . HIS A 1 105 ? 2.672 -5.373 -9.379 1.00 93.62 105 HIS A CA 1
ATOM 836 C C . HIS A 1 105 ? 1.782 -6.299 -10.219 1.00 93.62 105 HIS A C 1
ATOM 838 O O . HIS A 1 105 ? 1.789 -7.510 -10.019 1.00 93.62 105 HIS A O 1
ATOM 844 N N . VAL A 1 106 ? 1.035 -5.736 -11.171 1.00 93.38 106 VAL A N 1
ATOM 845 C CA . VAL A 1 106 ? 0.118 -6.479 -12.063 1.00 93.38 106 VAL A CA 1
ATOM 846 C C . VAL A 1 106 ? 0.517 -6.399 -13.544 1.00 93.38 106 VAL A C 1
ATOM 848 O O . VAL A 1 106 ? -0.262 -6.760 -14.424 1.00 93.38 106 VAL A O 1
ATOM 851 N N . GLY A 1 107 ? 1.717 -5.890 -13.842 1.00 85.69 107 GLY A N 1
ATOM 852 C CA . GLY A 1 107 ? 2.252 -5.800 -15.203 1.00 85.69 107 GLY A CA 1
ATOM 853 C C . GLY A 1 107 ? 2.977 -7.073 -15.667 1.00 85.69 107 GLY A C 1
ATOM 854 O O . GLY A 1 107 ? 3.253 -7.950 -14.847 1.00 85.69 107 GLY A O 1
ATOM 855 N N . PRO A 1 108 ? 3.330 -7.162 -16.966 1.00 80.25 108 PRO A N 1
ATOM 856 C CA . PRO A 1 108 ? 4.216 -8.212 -17.460 1.00 80.25 108 PRO A CA 1
ATOM 857 C C . PRO A 1 108 ? 5.554 -8.166 -16.708 1.00 80.25 108 PRO A C 1
ATOM 859 O O . PRO A 1 108 ? 6.073 -7.072 -16.465 1.00 80.25 108 PRO A O 1
ATOM 862 N N . GLY A 1 109 ? 6.041 -9.343 -16.307 1.00 60.47 109 GLY A N 1
ATOM 863 C CA . GLY A 1 109 ? 7.315 -9.535 -15.607 1.00 60.47 109 GLY A CA 1
ATOM 864 C C . GLY A 1 109 ? 8.515 -9.512 -16.537 1.00 60.47 109 GLY A C 1
ATOM 865 O O . GLY A 1 109 ? 8.357 -9.934 -17.705 1.00 60.47 109 GLY A O 1
#

Radius of gyration: 30.66 Å; chains: 1; bounding box: 89×64×35 Å